Protein AF-A0A381V6R9-F1 (afdb_monomer)

Foldseek 3Di:
DPPQAQPQPRHGVVPDDPVRNVVSVVVVVVVVVVVVVVVVVVVVVVPPD

Organism: NCBI:txid408172

Sequence (49 aa):
MNENICKICNREFSEHSPKELHECAVAEQERDNKKIRKHYEDMGKDEIF

Solvent-accessible surface area (backbone atoms only — not comparable to full-atom values): 3027 Å² total; per-residue (Å²): 129,77,84,59,49,34,92,77,80,72,43,49,56,87,78,46,50,77,65,55,48,50,55,43,53,52,54,52,52,52,53,52,50,50,51,54,52,49,53,54,59,54,56,68,60,71,75,76,123

Structure (mmCIF, N/CA/C/O backbone):
data_AF-A0A381V6R9-F1
#
_entry.id   AF-A0A381V6R9-F1
#
loop_
_atom_site.group_PDB
_atom_site.id
_atom_site.type_symbol
_atom_site.label_atom_id
_atom_site.label_alt_id
_atom_site.label_comp_id
_atom_site.label_asym_id
_atom_site.label_entity_id
_atom_site.label_seq_id
_atom_site.pdbx_PDB_ins_code
_atom_site.Cartn_x
_atom_site.Cartn_y
_atom_site.Cartn_z
_atom_site.occupancy
_atom_site.B_iso_or_equiv
_atom_site.auth_seq_id
_atom_site.auth_comp_id
_atom_site.auth_asym_id
_atom_site.auth_atom_id
_atom_site.pdbx_PDB_model_num
ATOM 1 N N . MET A 1 1 ? -16.704 2.271 -10.457 1.00 56.94 1 MET A N 1
ATOM 2 C CA . MET A 1 1 ? -15.692 1.589 -9.618 1.00 56.94 1 MET A CA 1
ATOM 3 C C . MET A 1 1 ? -16.019 1.939 -8.178 1.00 56.94 1 MET A C 1
ATOM 5 O O . MET A 1 1 ? -16.369 3.086 -7.954 1.00 56.94 1 MET A O 1
ATOM 9 N N . ASN A 1 2 ? -15.968 1.002 -7.228 1.00 59.09 2 ASN A N 1
ATOM 10 C CA . ASN A 1 2 ? -16.121 1.362 -5.814 1.00 59.09 2 ASN A CA 1
ATOM 11 C C . ASN A 1 2 ? -14.828 2.031 -5.345 1.00 59.09 2 ASN A C 1
ATOM 13 O O . ASN A 1 2 ? -13.869 1.356 -4.982 1.00 59.09 2 ASN A O 1
ATOM 17 N N . GLU A 1 3 ? -14.803 3.361 -5.407 1.00 71.25 3 GLU A N 1
ATOM 18 C CA . GLU A 1 3 ? -13.667 4.200 -4.996 1.00 71.25 3 GLU A CA 1
ATOM 19 C C . GLU A 1 3 ? -13.376 4.099 -3.488 1.00 71.25 3 GLU A C 1
ATOM 21 O O . GLU A 1 3 ? -12.291 4.457 -3.045 1.00 71.25 3 GLU A O 1
ATOM 26 N N . ASN A 1 4 ? -14.306 3.525 -2.716 1.00 82.62 4 ASN A N 1
ATOM 27 C CA . ASN A 1 4 ? -14.207 3.366 -1.266 1.0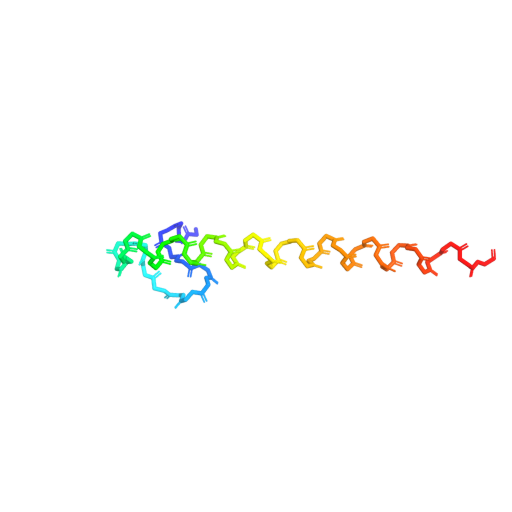0 82.62 4 ASN A CA 1
ATOM 28 C C . ASN A 1 4 ? -13.584 2.035 -0.802 1.00 82.62 4 ASN A C 1
ATOM 30 O O . ASN A 1 4 ? -13.553 1.773 0.398 1.00 82.62 4 ASN A O 1
ATOM 34 N N . ILE A 1 5 ? -13.083 1.196 -1.715 1.00 89.88 5 ILE A N 1
ATOM 35 C CA . ILE A 1 5 ? -12.419 -0.070 -1.367 1.00 89.88 5 ILE A CA 1
ATOM 36 C C . ILE A 1 5 ? -10.901 0.118 -1.412 1.00 89.88 5 ILE A C 1
ATOM 38 O O . ILE A 1 5 ? -10.337 0.519 -2.433 1.00 89.88 5 ILE A O 1
ATOM 42 N N . CYS A 1 6 ? -10.224 -0.248 -0.327 1.00 90.81 6 CYS A N 1
ATOM 43 C CA . CYS A 1 6 ? -8.771 -0.282 -0.276 1.00 90.81 6 CYS A CA 1
ATOM 44 C C . CYS A 1 6 ? -8.232 -1.381 -1.196 1.00 90.81 6 CYS A C 1
ATOM 46 O O . CYS A 1 6 ? -8.485 -2.564 -0.987 1.00 90.81 6 CYS A O 1
ATOM 48 N N . LYS A 1 7 ? -7.419 -1.017 -2.191 1.00 89.12 7 LYS A N 1
ATOM 49 C CA . LYS A 1 7 ? -6.848 -1.969 -3.164 1.00 89.12 7 LYS A CA 1
ATOM 50 C C . LYS A 1 7 ? -5.746 -2.865 -2.588 1.00 89.12 7 LYS A C 1
ATOM 52 O O . LYS A 1 7 ? -5.259 -3.748 -3.290 1.00 89.12 7 LYS A O 1
ATOM 57 N N . ILE A 1 8 ? -5.328 -2.615 -1.345 1.00 93.31 8 ILE A N 1
ATOM 58 C CA . ILE A 1 8 ? -4.284 -3.380 -0.654 1.00 93.31 8 ILE A CA 1
ATOM 59 C C . ILE A 1 8 ? -4.880 -4.505 0.183 1.00 93.31 8 ILE A C 1
ATOM 61 O O . ILE A 1 8 ? -4.455 -5.647 0.042 1.00 93.31 8 ILE A O 1
ATOM 65 N N . CYS A 1 9 ? -5.869 -4.203 1.025 1.00 92.38 9 CYS A N 1
ATOM 66 C CA . CYS A 1 9 ? -6.481 -5.194 1.914 1.00 92.38 9 CYS A CA 1
ATOM 67 C C . CYS A 1 9 ? -7.921 -5.573 1.532 1.00 92.38 9 CYS A C 1
ATOM 69 O O . CYS A 1 9 ? -8.514 -6.428 2.183 1.00 92.38 9 CYS A O 1
ATOM 71 N N . ASN A 1 10 ? -8.477 -4.959 0.483 1.00 91.00 10 ASN A N 1
ATOM 72 C CA . ASN A 1 10 ? -9.807 -5.230 -0.070 1.00 91.00 10 ASN A CA 1
ATOM 73 C C . ASN A 1 10 ? -10.976 -5.044 0.921 1.00 91.00 10 ASN A C 1
ATOM 75 O O . ASN A 1 10 ? -12.042 -5.626 0.732 1.00 91.00 10 ASN A O 1
ATOM 79 N N . ARG A 1 11 ? -10.764 -4.225 1.958 1.00 91.25 11 ARG A N 1
ATOM 80 C CA . ARG A 1 11 ? -11.778 -3.741 2.911 1.00 91.25 11 ARG A CA 1
ATOM 81 C C . ARG A 1 11 ? -12.226 -2.329 2.553 1.00 91.25 11 ARG A C 1
ATOM 83 O O . ARG A 1 11 ? -11.519 -1.629 1.818 1.00 91.25 11 ARG A O 1
ATOM 90 N N . GLU A 1 12 ? -13.358 -1.886 3.085 1.00 91.81 12 GLU A N 1
ATOM 91 C CA . GLU A 1 12 ? -13.783 -0.497 2.903 1.00 91.81 12 GLU A CA 1
ATOM 92 C C . GLU A 1 12 ? -12.832 0.459 3.639 1.00 91.81 12 GLU A C 1
ATOM 94 O O . GLU A 1 12 ? -12.310 0.158 4.716 1.00 91.81 12 GLU A O 1
ATOM 99 N N . PHE A 1 13 ? -12.588 1.646 3.079 1.00 88.00 13 PHE A N 1
ATOM 100 C CA . PHE A 1 13 ? -11.753 2.653 3.741 1.00 88.00 13 PHE A CA 1
ATOM 101 C C . PHE A 1 13 ? -12.329 3.095 5.094 1.00 88.00 13 PHE A C 1
ATOM 103 O O . PHE A 1 13 ? -11.561 3.446 5.983 1.00 88.00 13 PHE A O 1
ATOM 110 N N . SER A 1 14 ? -13.650 3.006 5.292 1.00 89.31 14 SER A N 1
ATOM 111 C CA . SER A 1 14 ? -14.290 3.286 6.585 1.00 89.31 14 SER A CA 1
ATOM 112 C C . SER A 1 14 ? -13.946 2.273 7.679 1.00 89.31 14 SER A C 1
ATOM 114 O O . SER A 1 14 ? -14.089 2.589 8.855 1.00 89.31 14 SER A O 1
ATOM 116 N N . GLU A 1 15 ? -13.505 1.066 7.317 1.00 91.88 15 GLU A N 1
ATOM 117 C CA . GLU A 1 15 ? -13.092 0.025 8.267 1.00 91.88 15 GLU A CA 1
ATOM 118 C C . GLU A 1 15 ? -11.625 0.168 8.697 1.00 91.88 15 GLU A C 1
ATOM 120 O O . GLU A 1 15 ? -11.151 -0.595 9.536 1.00 91.88 15 GLU A O 1
ATOM 125 N N . HIS A 1 16 ? -10.887 1.122 8.120 1.00 92.06 16 HIS A N 1
ATOM 126 C CA . HIS A 1 16 ? -9.488 1.337 8.461 1.00 92.06 16 HIS A CA 1
ATOM 127 C C . HIS A 1 16 ? -9.349 2.228 9.691 1.00 92.06 16 HIS A C 1
ATOM 129 O O . HIS A 1 16 ? -9.876 3.339 9.756 1.00 92.06 16 HIS A O 1
ATOM 135 N N . SER A 1 17 ? -8.504 1.795 10.619 1.00 94.19 17 SER A N 1
ATOM 136 C CA . SER A 1 17 ? -7.903 2.708 11.589 1.00 94.19 17 SER A CA 1
ATOM 137 C C . SER A 1 17 ? -6.960 3.695 10.876 1.00 94.19 17 SER A C 1
ATOM 139 O O . SER A 1 17 ? -6.392 3.346 9.839 1.00 94.19 17 SER A O 1
ATOM 141 N N . PRO A 1 18 ? -6.662 4.881 11.443 1.00 93.12 18 PRO A N 1
ATOM 142 C CA . PRO A 1 18 ? -5.704 5.825 10.848 1.00 93.12 18 PRO A CA 1
ATOM 143 C C . PRO A 1 18 ? -4.333 5.202 10.550 1.00 93.12 18 PRO A C 1
ATOM 145 O O . PRO A 1 18 ? -3.698 5.517 9.546 1.00 93.12 18 PRO A O 1
ATOM 148 N N . LYS A 1 19 ? -3.897 4.275 11.413 1.00 94.31 19 LYS A N 1
ATOM 149 C CA . LYS A 1 19 ? -2.661 3.514 11.228 1.00 94.31 19 LYS A CA 1
ATOM 150 C C . LYS A 1 19 ? -2.745 2.577 10.017 1.00 94.31 19 LYS A C 1
ATOM 152 O O . LYS A 1 19 ? -1.882 2.641 9.150 1.00 94.31 19 LYS A O 1
ATOM 157 N N . GLU A 1 20 ? -3.807 1.778 9.921 1.00 93.00 20 GLU A N 1
ATOM 158 C CA . GLU A 1 20 ? -4.018 0.856 8.797 1.00 93.00 20 GLU A CA 1
ATOM 159 C C . GLU A 1 20 ? -4.161 1.608 7.471 1.00 93.00 20 GLU A C 1
ATOM 161 O O . GLU A 1 20 ? -3.681 1.142 6.439 1.00 93.00 20 GLU A O 1
ATOM 166 N N . LEU A 1 21 ? -4.800 2.782 7.498 1.00 92.19 21 LEU A N 1
ATOM 167 C CA . LEU A 1 21 ? -4.936 3.656 6.338 1.00 92.19 21 LEU A CA 1
ATOM 168 C C . LEU A 1 21 ? -3.558 4.097 5.825 1.00 92.19 21 LEU A C 1
ATOM 170 O O . LEU A 1 21 ? -3.283 4.004 4.630 1.00 92.19 21 LEU A O 1
ATOM 174 N N . HIS A 1 22 ? -2.679 4.529 6.734 1.00 93.81 22 HIS A N 1
ATOM 175 C CA . HIS A 1 22 ? -1.308 4.903 6.402 1.00 93.81 22 HIS A CA 1
ATOM 176 C C . HIS A 1 22 ? -0.505 3.711 5.867 1.00 93.81 22 HIS A C 1
ATOM 178 O O . HIS A 1 22 ? 0.139 3.829 4.828 1.00 93.81 22 HIS A O 1
ATOM 184 N N . GLU A 1 23 ? -0.585 2.550 6.522 1.00 95.62 23 GLU A N 1
ATOM 185 C CA . GLU A 1 23 ? 0.100 1.327 6.081 1.00 95.62 23 GLU A CA 1
ATOM 186 C C . GLU A 1 23 ? -0.345 0.902 4.672 1.00 95.62 23 GLU A C 1
ATOM 188 O O . GLU A 1 23 ? 0.489 0.586 3.822 1.00 95.62 23 GLU A O 1
ATOM 193 N N . CYS A 1 24 ? -1.649 0.966 4.383 1.00 94.69 24 CYS A N 1
ATOM 194 C CA . CYS A 1 24 ? -2.175 0.668 3.052 1.00 94.69 24 CYS A CA 1
ATOM 195 C C . CYS A 1 24 ? -1.730 1.700 2.007 1.00 94.69 24 CYS A C 1
ATOM 197 O O . CYS A 1 24 ? -1.360 1.316 0.899 1.00 94.69 24 CYS A O 1
ATOM 199 N N . ALA A 1 25 ? -1.714 2.992 2.343 1.00 91.50 25 ALA A N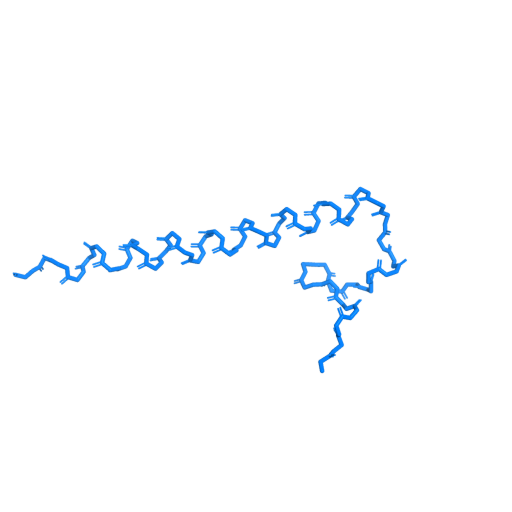 1
ATOM 200 C CA . ALA A 1 25 ? -1.247 4.035 1.430 1.00 91.50 25 ALA A CA 1
ATOM 201 C C . ALA A 1 25 ? 0.239 3.858 1.067 1.00 91.50 25 ALA A C 1
ATOM 203 O O . ALA A 1 25 ? 0.612 3.945 -0.103 1.00 91.50 25 ALA A O 1
ATOM 204 N N . VAL A 1 26 ? 1.082 3.537 2.054 1.00 94.75 26 VAL A N 1
ATOM 205 C CA . VAL A 1 26 ? 2.508 3.254 1.833 1.00 94.75 26 VAL A CA 1
ATOM 206 C C . VAL A 1 26 ? 2.684 2.016 0.950 1.00 94.75 26 VAL A C 1
ATOM 208 O O . VAL A 1 26 ? 3.422 2.066 -0.033 1.00 94.75 26 VAL A O 1
ATOM 211 N N . ALA A 1 27 ? 1.960 0.928 1.231 1.0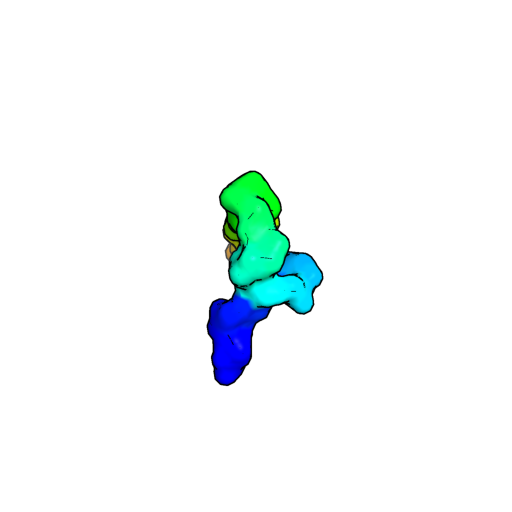0 94.62 27 ALA A N 1
ATOM 212 C CA . ALA A 1 27 ? 2.031 -0.298 0.436 1.00 94.62 27 ALA A CA 1
ATOM 213 C C . ALA A 1 27 ? 1.570 -0.099 -1.022 1.00 94.62 27 ALA A C 1
ATOM 215 O O . ALA A 1 27 ? 2.122 -0.709 -1.945 1.00 94.62 27 ALA A O 1
ATOM 216 N N . GLU A 1 28 ? 0.568 0.754 -1.253 1.00 92.12 28 GLU A N 1
ATOM 217 C CA . GLU A 1 28 ? 0.136 1.129 -2.602 1.00 92.12 28 GLU A CA 1
ATOM 218 C C . GLU A 1 28 ? 1.237 1.881 -3.350 1.00 92.12 28 GLU A C 1
ATOM 220 O O . GLU A 1 28 ? 1.602 1.490 -4.463 1.00 92.12 28 GLU A O 1
ATOM 225 N N . GLN A 1 29 ? 1.844 2.873 -2.703 1.00 92.62 29 GLN A N 1
ATOM 226 C CA . GLN A 1 29 ? 2.942 3.633 -3.285 1.00 92.62 29 GLN A CA 1
ATOM 227 C C . GLN A 1 29 ? 4.167 2.757 -3.585 1.00 92.62 29 GLN A C 1
ATOM 229 O O . GLN A 1 29 ? 4.775 2.882 -4.649 1.00 92.62 29 GLN A O 1
ATOM 234 N N . GLU A 1 30 ? 4.516 1.814 -2.707 1.00 94.56 30 GLU A N 1
ATOM 235 C CA . GLU A 1 30 ? 5.604 0.865 -2.961 1.00 94.56 30 GLU A CA 1
ATOM 236 C C . GLU A 1 30 ? 5.322 -0.058 -4.153 1.00 94.56 30 GLU A C 1
ATOM 238 O O . GLU A 1 30 ? 6.228 -0.357 -4.942 1.00 94.56 30 GLU A O 1
ATOM 243 N N . ARG A 1 31 ? 4.071 -0.505 -4.321 1.00 92.19 31 ARG A N 1
ATOM 244 C CA . ARG A 1 31 ? 3.666 -1.299 -5.489 1.00 92.19 31 ARG A CA 1
ATOM 245 C C . ARG A 1 31 ? 3.834 -0.523 -6.786 1.00 92.19 31 ARG A C 1
ATOM 247 O O . ARG A 1 31 ? 4.315 -1.096 -7.765 1.00 92.19 31 ARG A O 1
ATOM 254 N N . ASP A 1 32 ? 3.445 0.743 -6.806 1.00 91.38 32 ASP A N 1
ATOM 255 C CA . ASP A 1 32 ? 3.578 1.571 -8.0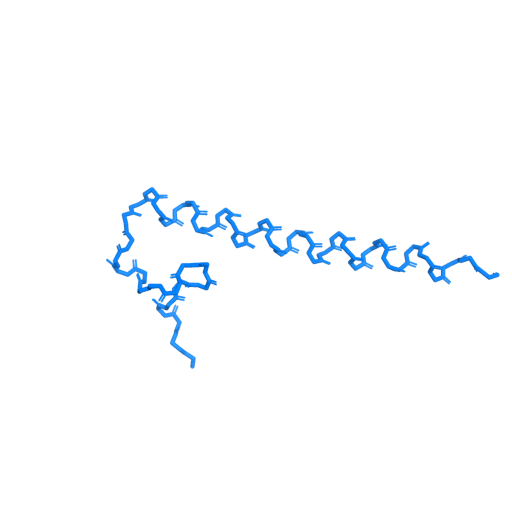02 1.00 91.38 32 ASP A CA 1
ATOM 256 C C . ASP A 1 32 ? 5.043 1.908 -8.288 1.00 91.38 32 ASP A C 1
ATOM 258 O O . ASP A 1 32 ? 5.494 1.747 -9.423 1.00 91.38 32 ASP A O 1
ATOM 262 N N . ASN A 1 33 ? 5.837 2.192 -7.254 1.00 92.81 33 ASN A N 1
ATOM 263 C CA . ASN A 1 33 ? 7.284 2.349 -7.387 1.00 92.81 33 ASN A CA 1
ATOM 264 C C . ASN A 1 33 ? 7.952 1.089 -7.956 1.00 92.81 33 ASN A C 1
ATOM 266 O O . ASN A 1 33 ? 8.830 1.192 -8.811 1.00 92.81 33 ASN A O 1
ATOM 270 N N . LYS A 1 34 ? 7.527 -0.114 -7.546 1.00 92.69 34 LYS A N 1
ATOM 271 C CA . LYS A 1 34 ? 8.018 -1.371 -8.138 1.00 92.69 34 LYS A CA 1
ATOM 272 C C . LYS A 1 34 ? 7.694 -1.487 -9.625 1.00 92.69 34 LYS A C 1
ATOM 274 O O . LYS A 1 34 ? 8.545 -1.948 -10.381 1.00 92.69 34 LYS 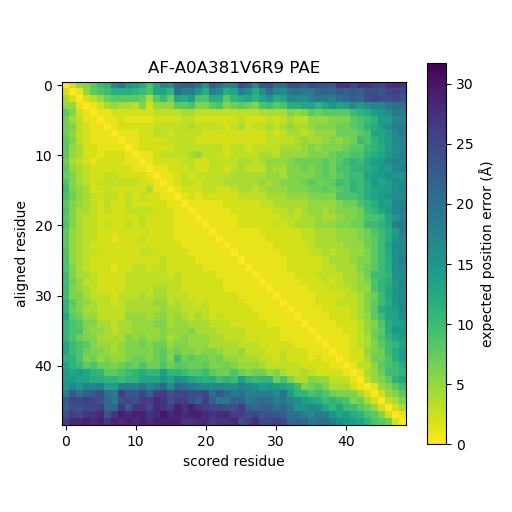A O 1
ATOM 279 N N . LYS A 1 35 ? 6.497 -1.079 -10.060 1.00 90.50 35 LYS A N 1
ATOM 280 C CA . LYS A 1 35 ? 6.134 -1.094 -11.489 1.00 90.50 35 LYS A CA 1
ATOM 281 C C . LYS A 1 35 ? 6.993 -0.121 -12.288 1.00 90.50 35 LYS A C 1
ATOM 283 O O . LYS A 1 35 ? 7.470 -0.490 -13.354 1.00 90.50 35 LYS A O 1
ATOM 288 N N . ILE A 1 36 ? 7.212 1.082 -11.756 1.00 89.06 36 ILE A N 1
ATOM 289 C CA . ILE A 1 36 ? 8.058 2.102 -12.382 1.00 89.06 36 ILE A CA 1
ATOM 290 C C . ILE A 1 36 ? 9.491 1.583 -12.513 1.00 89.06 36 ILE A C 1
ATOM 292 O O . ILE A 1 36 ? 10.055 1.608 -13.601 1.00 89.06 36 ILE A O 1
ATOM 296 N N . ARG A 1 37 ? 10.060 1.038 -11.431 1.00 90.81 37 ARG A N 1
ATOM 297 C CA . ARG A 1 37 ? 11.398 0.430 -11.452 1.00 90.81 37 ARG A CA 1
ATOM 298 C C . ARG A 1 37 ? 11.503 -0.664 -12.505 1.00 90.81 37 ARG A C 1
ATOM 300 O O . ARG A 1 37 ? 12.388 -0.594 -13.346 1.00 90.81 37 ARG A O 1
ATOM 307 N N . LYS A 1 38 ? 10.545 -1.596 -12.518 1.00 89.62 38 LYS A N 1
ATOM 308 C CA . LYS A 1 38 ? 10.502 -2.670 -13.510 1.00 89.62 38 LYS A CA 1
ATOM 309 C C . LYS A 1 38 ? 10.436 -2.129 -14.941 1.00 89.62 38 LYS A C 1
ATOM 311 O O . LYS A 1 38 ? 11.134 -2.635 -15.804 1.00 89.62 38 LYS A O 1
ATOM 316 N N . HIS A 1 39 ? 9.632 -1.095 -15.189 1.00 88.75 39 HIS A N 1
ATOM 317 C CA . HIS A 1 39 ? 9.532 -0.473 -16.508 1.00 88.75 39 HIS A CA 1
ATOM 318 C C . HIS A 1 39 ? 10.885 0.069 -16.996 1.00 88.75 39 HIS A C 1
ATOM 320 O O . HIS A 1 39 ? 11.273 -0.212 -18.126 1.00 88.75 39 HIS A O 1
ATOM 326 N N . TYR A 1 40 ? 11.632 0.778 -16.145 1.00 85.62 40 TYR A N 1
ATOM 327 C CA . TYR A 1 40 ? 12.971 1.264 -16.496 1.00 85.62 40 TYR A CA 1
ATOM 328 C C . TYR A 1 40 ? 14.014 0.141 -16.600 1.00 85.62 40 TYR A C 1
ATOM 330 O O . TYR A 1 40 ? 14.874 0.196 -17.474 1.00 85.62 40 TYR A O 1
ATOM 338 N N . GLU A 1 41 ? 13.937 -0.887 -15.750 1.00 86.81 41 GLU A N 1
ATOM 339 C CA . GLU A 1 41 ? 14.797 -2.077 -15.845 1.00 86.81 41 GLU A CA 1
ATOM 340 C C . GLU A 1 41 ? 14.572 -2.858 -17.144 1.00 86.81 41 GLU A C 1
ATOM 342 O O . GLU A 1 41 ? 15.519 -3.42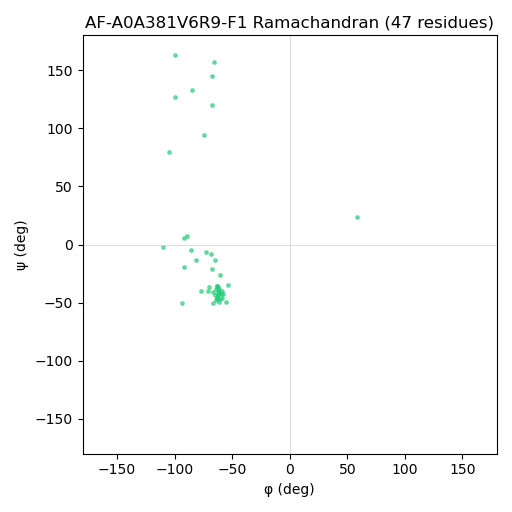4 -17.683 1.00 86.81 41 GLU A O 1
ATOM 347 N N . ASP A 1 42 ? 13.333 -2.912 -17.633 1.00 83.12 42 ASP A N 1
ATOM 348 C CA . ASP A 1 42 ? 13.006 -3.576 -18.891 1.00 83.12 42 ASP A CA 1
ATOM 349 C C . ASP A 1 42 ? 13.419 -2.706 -20.095 1.00 83.12 42 ASP A C 1
ATOM 351 O O . ASP A 1 42 ? 14.055 -3.233 -20.999 1.00 83.12 42 ASP A O 1
ATOM 355 N N . MET A 1 43 ? 13.226 -1.377 -20.061 1.00 79.12 43 MET A N 1
ATOM 356 C CA . MET A 1 43 ? 13.736 -0.477 -21.116 1.00 79.12 43 MET A CA 1
ATOM 357 C C . MET A 1 43 ? 15.267 -0.493 -21.239 1.00 79.12 43 MET A C 1
ATOM 359 O O . MET A 1 43 ? 15.793 -0.480 -22.346 1.00 79.12 43 MET A O 1
ATOM 363 N N . GLY A 1 44 ? 15.996 -0.572 -20.121 1.00 64.75 44 GLY A N 1
ATOM 364 C CA . GLY A 1 44 ? 17.461 -0.669 -20.133 1.00 64.75 44 GLY A CA 1
ATOM 365 C C . GLY A 1 44 ? 18.006 -1.991 -20.697 1.00 64.75 44 GLY A C 1
ATOM 366 O O . GLY A 1 44 ? 19.215 -2.112 -20.886 1.00 64.75 44 GLY A O 1
ATOM 367 N N . LYS A 1 45 ? 17.148 -2.989 -20.961 1.00 58.06 45 LYS A N 1
ATOM 368 C CA . LYS A 1 45 ? 17.520 -4.239 -21.649 1.00 58.06 45 LYS A CA 1
ATOM 369 C C . LYS A 1 45 ? 17.312 -4.173 -23.163 1.00 58.06 45 LYS A C 1
ATOM 371 O O . LYS A 1 45 ? 17.910 -4.984 -23.863 1.00 58.06 45 LYS A O 1
ATOM 376 N N . ASP A 1 46 ? 16.504 -3.237 -23.661 1.00 56.88 46 ASP A N 1
ATOM 377 C CA . ASP A 1 46 ? 16.234 -3.063 -25.095 1.00 56.88 46 ASP A CA 1
ATOM 378 C C . ASP A 1 46 ? 17.336 -2.258 -25.823 1.00 56.88 46 ASP A C 1
ATOM 380 O O . ASP A 1 46 ? 17.406 -2.287 -27.049 1.00 56.88 46 ASP A O 1
ATOM 384 N N . GLU A 1 47 ? 18.240 -1.585 -25.097 1.00 53.38 47 GLU A N 1
ATOM 385 C CA . GLU A 1 47 ? 19.343 -0.784 -25.670 1.00 53.38 47 GLU A CA 1
ATOM 386 C C . GLU A 1 47 ? 20.648 -1.574 -25.927 1.00 53.38 47 GLU A C 1
ATOM 388 O O . GLU A 1 47 ? 21.667 -0.984 -26.283 1.00 53.38 47 GLU A O 1
ATOM 393 N N . ILE A 1 48 ? 20.646 -2.905 -25.772 1.00 52.81 48 ILE A N 1
ATOM 394 C CA . ILE A 1 48 ? 21.785 -3.764 -26.143 1.00 52.81 48 ILE A CA 1
ATOM 395 C C . ILE A 1 48 ? 21.457 -4.501 -27.450 1.00 52.81 48 ILE A C 1
ATOM 397 O O . ILE A 1 48 ? 21.093 -5.676 -27.432 1.00 52.81 48 ILE A O 1
ATOM 401 N N . PHE A 1 49 ? 21.602 -3.808 -28.581 1.00 43.66 49 PHE A N 1
ATOM 402 C CA . PHE A 1 49 ? 21.757 -4.403 -29.914 1.00 43.66 49 PHE A CA 1
ATOM 403 C C . PHE A 1 49 ?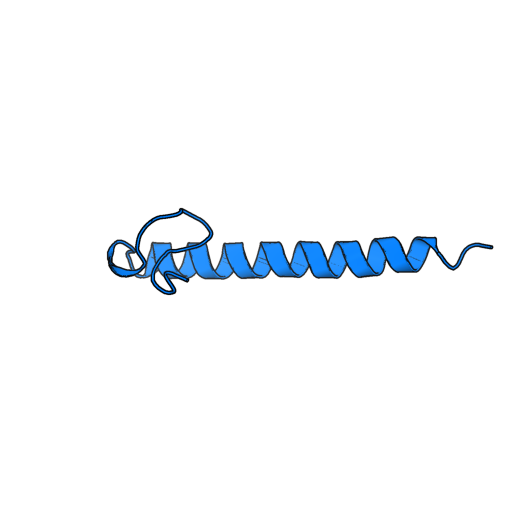 22.835 -3.661 -30.701 1.00 43.66 49 PHE A C 1
ATOM 405 O O . PHE A 1 49 ? 22.809 -2.410 -30.708 1.00 43.66 49 PHE A O 1
#

Secondary structure (DSSP, 8-state):
--TTB-TTT-SBGGG--HHHHHHHHHHHHHHHHHHHHHHH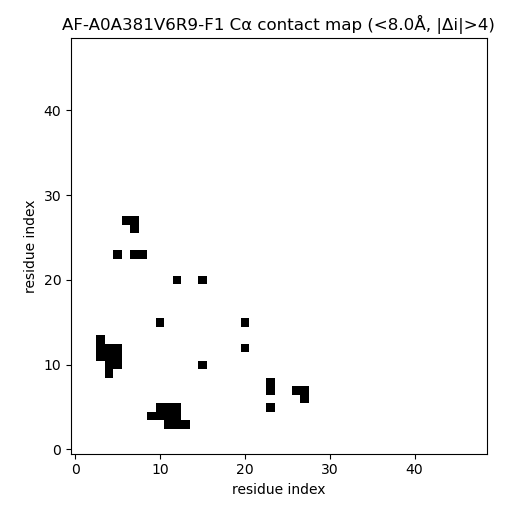HHHHHHT--

Mean predicted 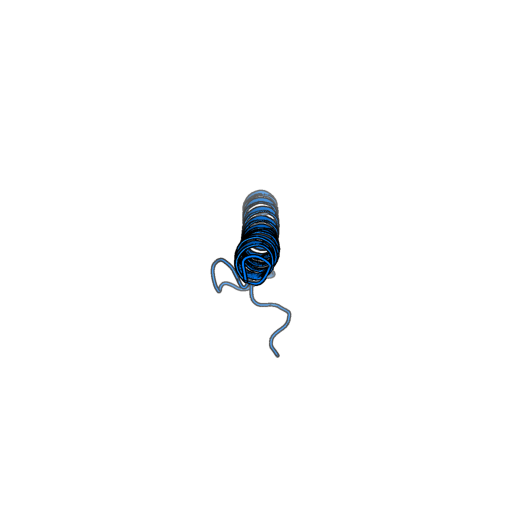aligned error: 7.16 Å

Radius of gyration: 15.79 Å; Cα contacts (8 Å, |Δi|>4): 19; chains: 1; bounding box: 38×11×42 Å

pLDDT: mean 84.77, std 13.71, range [43.66, 95.62]